Protein AF-A0A258S6P7-F1 (afdb_monomer_lite)

Foldseek 3Di:
DDDDPFPDWDKDKDKDADPVRWIKIKIWIDGRNWIWMWIATSVRQIKIWTWDDDPQWIKIWIAGSVRDIDIDIDGDDD

Radius of gyration: 15.94 Å; chains: 1; bounding box: 35×17×52 Å

Structure (mmCIF, N/CA/C/O backbone):
data_AF-A0A258S6P7-F1
#
_entry.id   AF-A0A258S6P7-F1
#
loop_
_atom_site.group_PDB
_atom_site.id
_atom_site.type_symbol
_atom_site.label_atom_id
_atom_site.label_alt_id
_atom_site.label_comp_id
_atom_site.label_asym_id
_atom_site.label_entity_id
_atom_site.label_seq_id
_atom_site.pdbx_PDB_ins_code
_atom_site.Cartn_x
_atom_site.Cartn_y
_atom_site.Cartn_z
_atom_site.occupancy
_atom_site.B_iso_or_equiv
_atom_site.auth_seq_id
_atom_site.auth_comp_id
_atom_site.auth_asym_id
_atom_site.auth_atom_id
_atom_site.pdbx_PDB_model_num
ATOM 1 N N . MET A 1 1 ? -8.886 -2.555 -35.360 1.00 37.06 1 MET A N 1
ATOM 2 C CA . MET A 1 1 ? -9.254 -1.891 -34.093 1.00 37.06 1 MET A CA 1
ATOM 3 C C . MET A 1 1 ? -8.141 -2.186 -33.098 1.00 37.06 1 MET A C 1
ATOM 5 O O . MET A 1 1 ? -8.066 -3.308 -32.621 1.00 37.06 1 MET A O 1
ATOM 9 N N . LEU A 1 2 ? -7.207 -1.252 -32.888 1.00 42.91 2 LEU A N 1
ATOM 10 C CA . LEU A 1 2 ? -6.207 -1.395 -31.828 1.00 42.91 2 LEU A CA 1
ATOM 11 C C . LEU A 1 2 ? -6.901 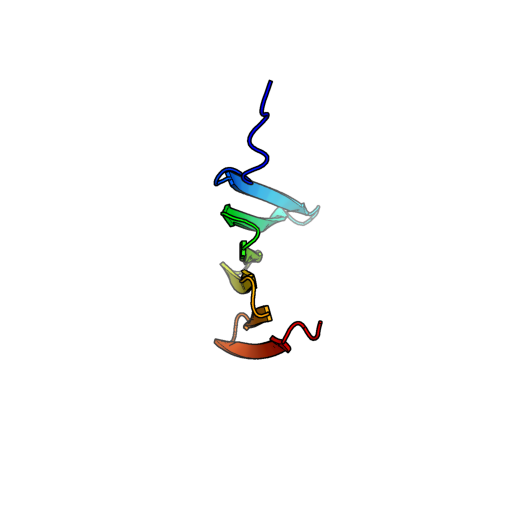-1.077 -30.504 1.00 42.91 2 LEU A C 1
ATOM 13 O O . LEU A 1 2 ? -7.145 0.085 -30.195 1.00 42.91 2 LEU A O 1
ATOM 17 N N . ILE A 1 3 ? -7.277 -2.107 -29.755 1.00 48.31 3 ILE A N 1
ATOM 18 C CA . ILE A 1 3 ? -7.570 -1.948 -28.333 1.00 48.31 3 ILE A CA 1
ATOM 19 C C . ILE A 1 3 ? -6.227 -1.730 -27.633 1.00 48.31 3 ILE A C 1
ATOM 21 O O . ILE A 1 3 ? -5.404 -2.639 -27.569 1.00 48.31 3 ILE A O 1
ATOM 25 N N . SER A 1 4 ? -5.970 -0.506 -27.172 1.00 48.22 4 SER A N 1
ATOM 26 C CA . SER A 1 4 ? -4.908 -0.274 -26.193 1.00 48.22 4 SER A CA 1
ATOM 27 C C . SER A 1 4 ? -5.250 -1.095 -24.938 1.00 48.22 4 SER A C 1
ATOM 29 O O . SER A 1 4 ? -6.359 -1.002 -24.408 1.00 48.22 4 SER A O 1
ATOM 31 N N . LEU A 1 5 ? -4.321 -1.963 -24.527 1.00 54.25 5 LEU A N 1
ATOM 32 C CA . LEU A 1 5 ? -4.385 -2.786 -23.312 1.00 54.25 5 LEU A CA 1
ATOM 33 C C . LEU A 1 5 ? -3.637 -2.121 -22.149 1.00 54.25 5 LEU A C 1
ATOM 35 O O . LEU A 1 5 ? -3.243 -2.798 -21.196 1.00 54.25 5 LEU A O 1
ATOM 39 N N . ASP A 1 6 ? -3.417 -0.809 -22.217 1.00 55.41 6 ASP A N 1
ATOM 40 C CA . ASP A 1 6 ? -2.732 -0.100 -21.148 1.00 55.41 6 ASP A CA 1
ATOM 41 C C . ASP A 1 6 ? -3.589 -0.244 -19.885 1.00 55.41 6 ASP A C 1
ATOM 43 O O . ASP A 1 6 ? -4.768 0.123 -19.857 1.00 55.41 6 ASP A O 1
ATOM 47 N N . ALA A 1 7 ? -3.024 -0.858 -18.842 1.00 61.28 7 ALA A N 1
ATOM 48 C CA . ALA A 1 7 ? -3.706 -1.015 -17.568 1.00 61.28 7 ALA A CA 1
ATOM 49 C C . ALA A 1 7 ? -3.918 0.380 -16.959 1.00 61.28 7 ALA A C 1
ATOM 51 O O . ALA A 1 7 ? -3.018 0.922 -16.316 1.00 61.28 7 ALA A O 1
ATOM 52 N N . GLN A 1 8 ? -5.100 0.950 -17.212 1.00 67.12 8 GLN A N 1
ATOM 53 C CA . GLN A 1 8 ? -5.548 2.250 -16.713 1.00 67.12 8 GLN A CA 1
ATOM 54 C C . GLN A 1 8 ? -5.288 2.375 -15.209 1.00 67.12 8 GLN A C 1
ATOM 56 O O . GLN A 1 8 ? -5.469 1.407 -14.457 1.00 67.12 8 GLN A O 1
ATOM 61 N N . ALA A 1 9 ? -4.898 3.578 -14.779 1.00 78.81 9 ALA A N 1
ATOM 62 C CA . ALA A 1 9 ? -4.762 3.885 -13.367 1.00 78.81 9 ALA A CA 1
ATOM 63 C C . ALA A 1 9 ? -6.097 3.610 -12.655 1.00 78.81 9 ALA A C 1
ATOM 65 O O . ALA A 1 9 ? -7.152 4.097 -13.067 1.00 78.81 9 ALA A O 1
ATOM 66 N N . ARG A 1 10 ? -6.068 2.783 -11.610 1.00 90.00 10 ARG A N 1
ATOM 67 C CA . ARG A 1 10 ? -7.261 2.396 -10.854 1.00 90.00 10 ARG A CA 1
ATOM 68 C C . ARG A 1 10 ? -6.980 2.411 -9.367 1.00 90.00 10 ARG A C 1
ATOM 70 O O . ARG A 1 10 ? -6.080 1.719 -8.892 1.00 90.00 10 ARG A O 1
ATOM 77 N N . GLU A 1 11 ? -7.840 3.111 -8.643 1.00 95.12 11 GLU A N 1
ATOM 78 C CA . GLU A 1 11 ? -7.905 3.082 -7.191 1.00 95.12 11 GLU A CA 1
ATOM 79 C C . GLU A 1 11 ? -9.123 2.277 -6.725 1.00 95.12 11 GLU A C 1
ATOM 81 O O . GLU A 1 11 ? -10.203 2.329 -7.317 1.00 95.12 11 GLU A O 1
ATOM 86 N N . THR A 1 12 ? -8.935 1.472 -5.684 1.00 96.50 12 THR A N 1
ATOM 87 C CA . THR A 1 12 ? -9.997 0.688 -5.051 1.00 96.50 12 THR A CA 1
ATOM 88 C C . THR A 1 12 ? -9.826 0.687 -3.544 1.00 96.50 12 THR A C 1
ATOM 90 O O . THR A 1 12 ? -8.721 0.449 -3.049 1.00 96.50 12 THR A O 1
ATOM 93 N N . SER A 1 13 ? -10.940 0.846 -2.841 1.00 97.25 13 SER A N 1
ATOM 94 C CA . SER A 1 13 ? -11.048 0.737 -1.395 1.00 97.25 13 SER A CA 1
ATOM 95 C C . SER A 1 13 ? -11.907 -0.470 -1.015 1.00 97.25 13 SER A C 1
ATOM 97 O O . SER A 1 13 ? -12.856 -0.826 -1.715 1.00 97.25 13 SER A O 1
ATOM 99 N N . SER A 1 14 ? -11.579 -1.122 0.095 1.00 97.88 14 SER A N 1
ATOM 100 C CA . SER A 1 14 ? -12.429 -2.148 0.701 1.00 97.88 14 SER A CA 1
ATOM 101 C C . SER A 1 14 ? -12.323 -2.084 2.215 1.00 97.88 14 SER A C 1
ATOM 103 O O . SER A 1 14 ? -11.213 -2.010 2.745 1.00 97.88 14 SER A O 1
ATOM 105 N N . THR A 1 15 ? -13.456 -2.193 2.895 1.00 98.31 15 THR A N 1
ATOM 106 C CA . THR A 1 15 ? -13.541 -2.197 4.354 1.00 98.31 15 THR A CA 1
ATOM 107 C C . THR A 1 15 ? -14.267 -3.456 4.801 1.00 98.31 15 THR A C 1
ATOM 109 O O . THR A 1 15 ? -15.276 -3.838 4.212 1.00 98.31 15 THR A O 1
ATOM 112 N N . VAL A 1 16 ? -13.730 -4.117 5.823 1.00 98.25 16 VAL A N 1
ATOM 113 C CA . VAL A 1 16 ? -14.302 -5.329 6.411 1.00 98.25 16 VAL A CA 1
ATOM 114 C C . VAL A 1 16 ? -14.424 -5.120 7.911 1.00 98.25 16 VAL A C 1
ATOM 116 O O . VAL A 1 16 ? -13.434 -4.804 8.571 1.00 98.25 16 VAL A O 1
ATOM 119 N N . THR A 1 17 ? -15.623 -5.332 8.445 1.00 98.00 17 THR A N 1
ATOM 120 C CA . THR A 1 17 ? -15.903 -5.281 9.882 1.00 98.00 17 THR A CA 1
ATOM 121 C C . THR A 1 17 ? -16.217 -6.685 10.383 1.00 98.00 17 THR A C 1
ATOM 123 O O . THR A 1 17 ? -17.070 -7.375 9.826 1.00 98.00 17 THR A O 1
ATOM 126 N N . GLY A 1 18 ? -15.494 -7.126 11.410 1.00 96.56 18 GLY A N 1
ATOM 127 C CA . GLY A 1 18 ? -15.699 -8.424 12.043 1.00 96.56 18 GLY A CA 1
ATOM 128 C C . GLY A 1 18 ? -16.848 -8.418 13.061 1.00 96.56 18 GLY A C 1
ATOM 129 O O . GLY A 1 18 ? -17.330 -7.356 13.453 1.00 96.56 18 GLY A O 1
ATOM 130 N N . PRO A 1 19 ? -17.249 -9.597 13.567 1.00 96.44 19 PRO A N 1
ATOM 131 C CA . PRO A 1 19 ? -18.350 -9.738 14.528 1.00 96.44 19 PRO A CA 1
ATOM 132 C C . PRO A 1 19 ? -18.123 -8.994 15.855 1.00 96.44 19 PRO A C 1
ATOM 134 O O . PRO A 1 19 ? -19.082 -8.611 16.511 1.00 96.44 19 PRO A O 1
ATOM 137 N N . ASN A 1 20 ? -16.866 -8.720 16.217 1.00 95.69 20 ASN A N 1
ATOM 138 C CA . ASN A 1 20 ? -16.510 -7.928 17.400 1.00 95.69 20 ASN A CA 1
ATOM 139 C C . ASN A 1 20 ? -16.481 -6.406 17.124 1.00 95.69 20 ASN A C 1
ATOM 141 O O . ASN A 1 20 ? -15.896 -5.659 17.902 1.00 95.69 20 ASN A O 1
ATOM 145 N N . GLY A 1 21 ? -17.004 -5.940 15.982 1.00 97.12 21 GLY A N 1
ATOM 146 C CA . GLY A 1 21 ? -17.022 -4.523 15.582 1.00 97.12 21 GLY A CA 1
ATOM 147 C C . GLY A 1 21 ? -15.681 -3.959 15.091 1.00 97.12 21 GLY A C 1
ATOM 148 O O . GLY A 1 21 ? -15.614 -2.833 14.604 1.00 97.12 21 GLY A O 1
ATOM 149 N N . GLN A 1 22 ? -14.605 -4.741 15.173 1.00 97.94 22 GLN A N 1
ATOM 150 C CA . GLN A 1 22 ? -13.280 -4.351 14.695 1.00 97.94 22 GLN A CA 1
ATOM 151 C C . GLN A 1 22 ? -13.250 -4.257 13.168 1.00 97.94 22 GLN A C 1
ATOM 153 O O . GLN A 1 22 ? -13.717 -5.162 12.475 1.00 97.94 22 GLN A O 1
ATOM 158 N N . THR A 1 23 ? -12.671 -3.176 12.648 1.00 98.00 23 THR A N 1
ATOM 159 C CA . THR A 1 23 ? -12.687 -2.860 11.217 1.00 98.00 23 THR A CA 1
ATOM 160 C C . THR A 1 23 ? -11.280 -2.832 10.634 1.00 98.00 23 THR A C 1
ATOM 162 O O . THR A 1 23 ? -10.374 -2.243 11.210 1.00 98.00 23 THR A O 1
ATOM 165 N N . THR A 1 24 ? -11.098 -3.447 9.469 1.00 98.31 24 THR A N 1
ATOM 166 C CA . THR A 1 24 ? -9.885 -3.338 8.650 1.00 98.31 24 THR A CA 1
ATOM 167 C C . THR A 1 24 ? -10.229 -2.676 7.329 1.00 98.31 24 THR A C 1
ATOM 169 O O . THR A 1 24 ? -11.232 -3.019 6.702 1.00 98.31 24 THR A O 1
ATOM 172 N N . THR A 1 25 ? -9.380 -1.761 6.876 1.00 98.50 25 THR A N 1
ATOM 173 C CA . THR A 1 25 ? -9.524 -1.114 5.571 1.00 98.50 25 THR A CA 1
ATOM 174 C C . THR A 1 25 ? -8.300 -1.387 4.714 1.00 98.50 25 THR A C 1
ATOM 176 O O . THR A 1 25 ? -7.169 -1.359 5.195 1.00 98.50 25 THR A O 1
ATOM 179 N N . ARG A 1 26 ? -8.520 -1.631 3.424 1.00 98.38 26 ARG A N 1
ATOM 180 C CA . ARG A 1 26 ? -7.473 -1.750 2.414 1.00 98.38 26 ARG A CA 1
ATOM 181 C C . ARG A 1 26 ? -7.715 -0.761 1.287 1.00 98.38 26 ARG A C 1
ATOM 183 O O . ARG A 1 26 ? -8.798 -0.734 0.713 1.00 98.38 26 ARG A O 1
ATOM 190 N N . GLN A 1 27 ? -6.675 -0.017 0.943 1.00 98.31 27 GLN A N 1
ATOM 191 C CA . GLN A 1 27 ? -6.601 0.819 -0.251 1.00 98.31 27 GLN A CA 1
ATOM 192 C C . GLN A 1 27 ? -5.625 0.178 -1.231 1.00 98.31 27 GLN A C 1
ATOM 194 O O . GLN A 1 27 ? -4.615 -0.402 -0.827 1.00 98.31 27 GLN A O 1
ATOM 199 N N . THR A 1 28 ? -5.932 0.202 -2.521 1.00 97.75 28 THR A N 1
ATOM 200 C CA . THR A 1 28 ? -5.042 -0.307 -3.568 1.00 97.75 28 THR A CA 1
ATOM 201 C C . THR A 1 28 ? -5.102 0.607 -4.774 1.00 97.75 28 THR A C 1
ATOM 203 O O . THR A 1 28 ? -6.181 0.872 -5.291 1.00 97.75 28 THR A O 1
ATOM 206 N N . GLN A 1 29 ? -3.931 1.022 -5.234 1.00 96.31 29 GLN A N 1
ATOM 207 C CA . GLN A 1 29 ? -3.718 1.785 -6.448 1.00 96.31 29 GLN A CA 1
ATOM 208 C C . GLN A 1 29 ? -2.915 0.929 -7.420 1.00 96.31 29 GLN A C 1
ATOM 210 O O . GLN A 1 29 ? -1.960 0.242 -7.040 1.00 96.31 29 GLN A O 1
ATOM 215 N N . ARG A 1 30 ? -3.337 0.921 -8.677 1.00 94.50 30 ARG A N 1
ATOM 216 C CA . ARG A 1 30 ? -2.676 0.203 -9.764 1.00 94.50 30 ARG A CA 1
ATOM 217 C C . ARG A 1 30 ? -2.474 1.158 -10.912 1.00 94.50 30 ARG A C 1
ATOM 219 O O . ARG A 1 30 ? -3.420 1.841 -11.273 1.00 94.50 30 ARG A O 1
ATOM 226 N N . GLU A 1 31 ? -1.291 1.149 -11.497 1.00 91.56 31 GLU A N 1
ATOM 227 C CA . GLU A 1 31 ? -0.955 1.991 -12.641 1.00 91.56 31 GLU A CA 1
ATOM 228 C C . GLU A 1 31 ? 0.123 1.289 -13.457 1.00 91.56 31 GLU A C 1
ATOM 230 O O . GLU A 1 31 ? 1.108 0.819 -12.887 1.00 91.56 31 GLU A O 1
ATOM 235 N N . ALA A 1 32 ? -0.089 1.145 -14.770 1.00 88.50 32 ALA A N 1
ATOM 236 C CA . ALA A 1 32 ? 0.881 0.536 -15.687 1.00 88.50 32 ALA A CA 1
ATOM 237 C C . ALA A 1 32 ? 1.434 -0.832 -15.213 1.00 88.50 32 ALA A C 1
ATOM 239 O O . ALA A 1 32 ? 2.588 -1.185 -15.438 1.00 88.50 32 ALA A O 1
ATOM 240 N N . GLY A 1 33 ? 0.612 -1.624 -14.513 1.00 86.12 33 GLY A N 1
ATOM 241 C CA . GLY A 1 33 ? 1.005 -2.920 -13.947 1.00 86.12 33 GLY A CA 1
ATOM 242 C C . GLY A 1 33 ? 1.734 -2.854 -12.596 1.00 86.12 33 GLY A C 1
ATOM 243 O O . GLY A 1 33 ? 1.854 -3.891 -11.933 1.00 86.12 33 GLY A O 1
ATOM 244 N N . SER A 1 34 ? 2.155 -1.679 -12.135 1.00 93.44 34 SER A N 1
ATOM 245 C CA . SER A 1 34 ? 2.620 -1.439 -10.765 1.00 93.44 34 SER A CA 1
ATOM 246 C C . SER A 1 34 ? 1.446 -1.429 -9.780 1.00 93.44 34 SER A C 1
ATOM 248 O O . SER A 1 34 ? 0.288 -1.230 -10.155 1.00 93.44 34 SER A O 1
ATOM 250 N N . VAL A 1 35 ? 1.721 -1.749 -8.513 1.00 96.19 35 VAL A N 1
ATOM 251 C CA . VAL A 1 35 ? 0.701 -1.884 -7.462 1.00 96.19 35 VAL A CA 1
ATOM 252 C C . VAL A 1 35 ? 1.209 -1.288 -6.161 1.00 96.19 35 VAL A C 1
ATOM 254 O O . VAL A 1 35 ? 2.199 -1.772 -5.621 1.00 96.19 35 VAL A O 1
ATOM 257 N N . ASN A 1 36 ? 0.458 -0.346 -5.605 1.00 97.38 36 ASN A N 1
ATOM 258 C CA . ASN A 1 36 ? 0.659 0.175 -4.258 1.00 97.38 36 ASN A CA 1
ATOM 259 C C . ASN A 1 36 ? -0.578 -0.176 -3.432 1.00 97.38 36 ASN A C 1
ATOM 261 O O . ASN A 1 36 ? -1.706 -0.012 -3.896 1.00 97.38 36 ASN A O 1
ATOM 265 N N . SER A 1 37 ? -0.410 -0.712 -2.229 1.00 97.94 37 SER A N 1
ATOM 266 C CA . SER A 1 37 ? -1.547 -0.989 -1.355 1.00 97.94 37 SER A CA 1
ATOM 267 C C . SER A 1 37 ? -1.219 -0.749 0.101 1.00 97.94 37 SER A C 1
ATOM 269 O O . SER A 1 37 ? -0.145 -1.130 0.558 1.00 97.94 37 SER A O 1
ATOM 271 N N . THR A 1 38 ? -2.198 -0.220 0.818 1.00 98.56 38 THR A N 1
ATOM 272 C CA . THR A 1 38 ? -2.128 0.082 2.244 1.00 98.56 38 THR A CA 1
ATOM 273 C C . THR A 1 38 ? -3.235 -0.680 2.948 1.00 98.56 38 THR A C 1
ATOM 275 O O . THR A 1 38 ? -4.374 -0.681 2.480 1.00 98.56 38 THR A O 1
ATOM 278 N N . VAL A 1 39 ? -2.911 -1.347 4.050 1.00 98.50 39 VAL A N 1
ATOM 279 C CA . VAL A 1 39 ? -3.880 -2.005 4.929 1.00 98.50 39 VAL A CA 1
ATOM 280 C C . VAL A 1 39 ? -3.772 -1.366 6.300 1.00 98.50 39 VAL A C 1
ATOM 282 O O . VAL A 1 39 ? -2.695 -1.387 6.887 1.00 98.50 39 VAL A O 1
ATOM 285 N N . THR A 1 40 ? -4.880 -0.845 6.809 1.00 98.50 40 THR A N 1
ATOM 286 C CA . THR A 1 40 ? -4.990 -0.275 8.153 1.00 98.50 40 THR A CA 1
ATOM 287 C C . THR A 1 40 ? -5.891 -1.173 8.986 1.00 98.50 40 THR A C 1
ATOM 289 O O . THR A 1 40 ? -7.042 -1.425 8.613 1.00 98.50 40 THR A O 1
ATOM 292 N N . GLY A 1 41 ? -5.342 -1.698 10.079 1.00 97.69 41 GLY A N 1
ATOM 293 C CA . GLY A 1 41 ? -6.058 -2.544 11.024 1.00 97.69 41 GLY A CA 1
ATOM 294 C C . GLY A 1 41 ? -6.917 -1.748 12.014 1.00 97.69 41 GLY A C 1
ATOM 295 O O . GLY A 1 41 ? -6.879 -0.516 12.016 1.00 97.69 41 GLY A O 1
ATOM 296 N N . PRO A 1 42 ? -7.654 -2.451 12.890 1.00 96.94 42 PRO A N 1
ATOM 297 C CA . PRO A 1 42 ? -8.583 -1.841 13.845 1.00 96.94 42 PRO A CA 1
ATOM 298 C C . PRO A 1 42 ? -7.925 -0.844 14.804 1.00 96.94 42 PRO A C 1
ATOM 300 O O . PRO A 1 42 ? -8.527 0.169 15.138 1.00 96.94 42 PRO A O 1
ATOM 303 N N . ASP A 1 43 ? -6.670 -1.095 15.181 1.00 95.38 43 ASP A N 1
ATOM 304 C CA . ASP A 1 43 ? -5.894 -0.232 16.080 1.00 95.38 43 ASP A CA 1
ATOM 305 C C . ASP A 1 43 ? -5.191 0.929 15.345 1.00 95.38 43 ASP A C 1
ATOM 307 O O . ASP A 1 43 ? -4.289 1.563 15.886 1.00 95.38 43 ASP A O 1
ATOM 311 N N . GLY A 1 44 ? -5.515 1.167 14.069 1.00 96.56 44 GLY A N 1
ATOM 312 C CA . GLY A 1 44 ? -4.876 2.191 13.228 1.00 96.56 44 GLY A CA 1
ATOM 313 C C . GLY A 1 44 ? -3.486 1.811 12.697 1.00 96.56 44 GLY A C 1
ATOM 314 O O . GLY A 1 44 ? -2.944 2.482 11.815 1.00 96.56 44 GLY A O 1
ATOM 315 N N . ASN A 1 45 ? -2.920 0.700 13.170 1.00 97.50 45 ASN A N 1
ATOM 316 C CA . ASN A 1 45 ? -1.663 0.152 12.671 1.00 97.50 45 ASN A CA 1
ATOM 317 C C . ASN A 1 45 ? -1.757 -0.161 11.175 1.00 97.50 45 ASN A C 1
ATOM 319 O 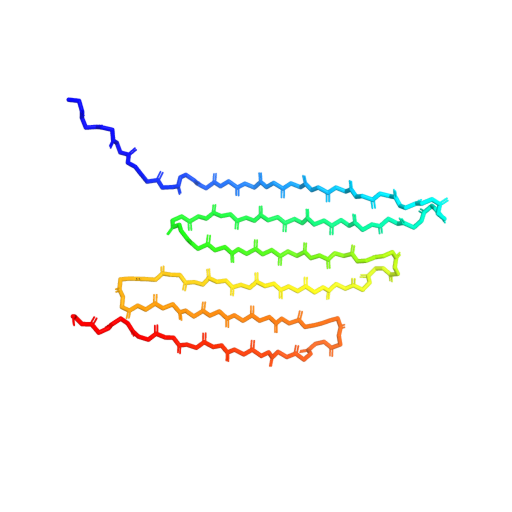O . ASN A 1 45 ? -2.710 -0.794 10.717 1.00 97.50 45 ASN A O 1
ATOM 323 N N . THR A 1 46 ? -0.751 0.270 10.417 1.00 98.12 46 THR A N 1
ATOM 324 C CA . THR A 1 46 ? -0.795 0.241 8.955 1.00 98.12 46 THR A CA 1
ATOM 325 C C . THR A 1 46 ? 0.378 -0.531 8.362 1.00 98.12 46 THR A C 1
ATOM 327 O O . THR A 1 46 ? 1.514 -0.334 8.765 1.00 98.12 46 THR A O 1
ATOM 330 N N . ALA A 1 47 ? 0.116 -1.376 7.368 1.00 98.56 47 ALA A N 1
ATOM 331 C CA . ALA A 1 47 ? 1.139 -2.012 6.544 1.00 98.56 47 ALA A CA 1
ATOM 332 C C . ALA A 1 47 ? 0.996 -1.566 5.088 1.00 98.56 47 ALA A C 1
ATOM 334 O O . ALA A 1 47 ? -0.121 -1.389 4.592 1.00 98.56 47 ALA A O 1
ATOM 335 N N . THR A 1 48 ? 2.115 -1.425 4.384 1.00 98.62 48 THR A N 1
ATOM 336 C CA . THR A 1 48 ? 2.134 -1.043 2.970 1.00 98.62 48 THR A CA 1
ATOM 337 C C . THR A 1 48 ? 2.849 -2.090 2.132 1.00 98.62 48 THR A C 1
ATOM 339 O O . THR A 1 48 ? 3.749 -2.795 2.588 1.00 98.62 48 THR A O 1
ATOM 342 N N . ARG A 1 49 ? 2.427 -2.210 0.877 1.00 98.38 49 ARG A N 1
ATOM 343 C CA . ARG A 1 49 ? 3.095 -3.007 -0.145 1.00 98.38 49 ARG A CA 1
ATOM 344 C C . ARG A 1 49 ? 3.219 -2.173 -1.402 1.00 98.38 49 ARG A C 1
ATOM 346 O O . ARG A 1 49 ? 2.197 -1.738 -1.925 1.00 98.38 49 ARG A O 1
ATOM 353 N N . ASN A 1 50 ? 4.435 -2.056 -1.914 1.00 98.19 50 ASN A N 1
ATOM 354 C CA . ASN A 1 50 ? 4.721 -1.401 -3.182 1.00 98.19 50 ASN A CA 1
ATOM 355 C C . ASN A 1 50 ? 5.331 -2.422 -4.136 1.00 98.19 50 ASN A C 1
ATOM 357 O O . ASN A 1 50 ? 6.190 -3.216 -3.753 1.00 98.19 50 ASN A O 1
ATOM 361 N N . VAL A 1 51 ? 4.852 -2.441 -5.370 1.00 97.81 51 VAL A N 1
ATOM 362 C CA . VAL A 1 51 ? 5.363 -3.293 -6.437 1.00 97.81 51 VAL A CA 1
ATOM 363 C C . VAL A 1 51 ? 5.546 -2.424 -7.660 1.00 97.81 51 VAL A C 1
ATOM 365 O O . VAL A 1 51 ? 4.556 -1.997 -8.253 1.00 97.81 51 VAL A O 1
ATOM 368 N N . ASN A 1 52 ? 6.797 -2.211 -8.043 1.00 95.88 52 ASN A N 1
ATOM 369 C CA . ASN A 1 52 ? 7.149 -1.525 -9.269 1.00 95.88 52 ASN A CA 1
ATOM 370 C C . ASN A 1 52 ? 7.522 -2.554 -10.337 1.00 95.88 52 ASN A C 1
ATOM 372 O O . ASN A 1 52 ? 8.352 -3.435 -10.096 1.00 95.88 52 ASN A O 1
ATOM 376 N N . ARG A 1 53 ? 6.885 -2.474 -11.503 1.00 93.69 53 ARG A N 1
ATOM 377 C CA . ARG A 1 53 ? 7.189 -3.340 -12.645 1.00 93.69 53 ARG A CA 1
ATOM 378 C C . ARG A 1 53 ? 7.719 -2.495 -13.781 1.00 93.69 53 ARG A C 1
ATOM 380 O O . ARG A 1 53 ? 7.062 -1.554 -14.208 1.00 93.69 53 ARG A O 1
ATOM 387 N N . THR A 1 54 ? 8.864 -2.898 -14.307 1.00 91.00 54 THR A N 1
ATOM 388 C CA . THR A 1 54 ? 9.462 -2.286 -15.491 1.00 91.00 54 THR A CA 1
ATOM 389 C C . THR A 1 54 ? 9.691 -3.351 -16.562 1.00 91.00 54 THR A C 1
ATOM 391 O O . THR A 1 54 ? 9.306 -4.519 -16.396 1.00 91.00 54 THR A O 1
ATOM 394 N N . ALA A 1 55 ? 10.273 -2.962 -17.694 1.00 91.31 55 ALA A N 1
ATOM 395 C CA . ALA A 1 55 ? 10.671 -3.921 -18.718 1.00 91.31 55 ALA A CA 1
ATOM 396 C C . ALA A 1 55 ? 11.821 -4.818 -18.226 1.00 91.31 55 ALA A C 1
ATOM 398 O O . ALA A 1 55 ? 11.853 -6.003 -18.553 1.00 91.31 55 ALA A O 1
ATOM 399 N N . GLU A 1 56 ? 12.705 -4.273 -17.391 1.00 93.00 56 GLU A N 1
ATOM 400 C CA . GLU A 1 56 ? 13.936 -4.897 -16.901 1.00 93.00 56 GLU A CA 1
ATOM 401 C C . GLU A 1 56 ? 13.688 -5.852 -15.731 1.00 93.00 56 GLU A C 1
ATOM 403 O O . GLU A 1 56 ? 14.488 -6.753 -15.487 1.00 93.00 56 GLU A O 1
ATOM 408 N N . GLY A 1 57 ? 12.598 -5.675 -14.979 1.00 94.75 57 GLY A N 1
ATOM 409 C CA . GLY A 1 57 ? 12.436 -6.405 -13.729 1.00 94.75 57 GLY A CA 1
ATOM 410 C C . GLY A 1 57 ? 11.188 -6.085 -12.922 1.00 94.75 57 GLY A C 1
ATOM 411 O O . GLY A 1 57 ? 10.186 -5.539 -13.394 1.00 94.75 57 GLY A O 1
ATOM 412 N N . THR A 1 58 ? 11.217 -6.520 -11.670 1.00 96.38 58 THR A N 1
ATOM 413 C CA . THR A 1 58 ? 10.203 -6.212 -10.668 1.00 96.38 58 THR A CA 1
ATOM 414 C C . THR A 1 58 ? 10.859 -6.032 -9.313 1.00 96.38 58 THR A C 1
ATOM 416 O O . THR A 1 58 ? 11.506 -6.950 -8.807 1.00 96.38 58 THR A O 1
ATOM 419 N N . ASP A 1 59 ? 10.586 -4.887 -8.702 1.00 97.62 59 ASP A N 1
ATOM 420 C CA . ASP A 1 59 ? 10.908 -4.597 -7.313 1.00 97.62 59 ASP A CA 1
ATOM 421 C C . ASP A 1 59 ? 9.628 -4.633 -6.491 1.00 97.62 59 ASP A C 1
ATOM 423 O O . ASP A 1 59 ? 8.609 -4.043 -6.856 1.00 97.62 59 ASP A O 1
ATOM 427 N N . ALA A 1 60 ? 9.657 -5.351 -5.376 1.00 98.00 60 ALA A N 1
ATOM 428 C CA . ALA A 1 60 ? 8.546 -5.410 -4.445 1.00 98.00 60 ALA A CA 1
ATOM 429 C C . ALA A 1 60 ? 9.043 -5.195 -3.022 1.00 98.00 60 ALA A C 1
ATOM 431 O O . ALA A 1 60 ? 9.937 -5.908 -2.568 1.00 98.00 60 ALA A O 1
ATOM 432 N N . SER A 1 61 ? 8.415 -4.273 -2.302 1.00 98.50 61 SER A N 1
ATOM 433 C CA . SER A 1 61 ? 8.655 -4.050 -0.882 1.00 98.50 61 SER A CA 1
ATOM 434 C C . SER A 1 61 ? 7.371 -4.188 -0.077 1.00 98.50 61 SER A C 1
ATOM 436 O O . SER A 1 61 ? 6.261 -3.950 -0.567 1.00 98.50 61 SER A O 1
ATOM 438 N N . VAL A 1 62 ? 7.528 -4.619 1.170 1.00 98.56 62 VAL A N 1
ATOM 439 C CA . VAL A 1 62 ? 6.475 -4.619 2.184 1.00 98.56 62 VAL A CA 1
ATOM 440 C C . VAL A 1 62 ? 7.035 -3.945 3.424 1.00 98.56 62 VAL A C 1
ATOM 442 O O . VAL A 1 62 ? 8.089 -4.355 3.909 1.00 98.56 62 VAL A O 1
ATOM 445 N N . THR A 1 63 ? 6.317 -2.949 3.934 1.00 98.69 63 THR A N 1
ATOM 446 C CA . THR A 1 63 ? 6.626 -2.276 5.196 1.00 98.69 63 THR A CA 1
ATOM 447 C C . THR A 1 63 ? 5.539 -2.609 6.208 1.00 98.69 63 THR A C 1
ATOM 449 O O . THR A 1 63 ? 4.350 -2.402 5.953 1.00 98.69 63 THR A O 1
ATOM 452 N N . GLY A 1 64 ? 5.942 -3.174 7.343 1.00 98.12 64 GLY A N 1
ATOM 453 C CA . GLY A 1 64 ? 5.041 -3.502 8.442 1.00 98.12 64 GLY A CA 1
ATOM 454 C C . GLY A 1 64 ? 4.673 -2.283 9.300 1.00 98.12 64 GLY A C 1
ATOM 455 O O . GLY A 1 64 ? 5.300 -1.230 9.189 1.00 98.12 64 GLY A O 1
ATOM 456 N N . PRO A 1 65 ? 3.707 -2.435 10.221 1.00 97.00 65 PRO A N 1
ATOM 457 C CA . PRO A 1 65 ? 3.250 -1.357 11.107 1.00 97.00 65 PRO A CA 1
ATOM 458 C C . PRO A 1 65 ? 4.305 -0.842 12.085 1.00 97.00 65 PRO A C 1
ATOM 460 O O . PRO A 1 65 ? 4.177 0.252 12.617 1.00 97.00 65 PRO A O 1
ATOM 463 N N . ASN A 1 66 ? 5.374 -1.602 12.295 1.00 95.88 66 ASN A N 1
ATOM 464 C CA . ASN A 1 66 ? 6.538 -1.203 13.081 1.00 95.88 66 ASN A CA 1
ATOM 465 C C . ASN A 1 66 ? 7.651 -0.555 12.230 1.00 95.88 66 ASN A C 1
ATOM 467 O O . ASN A 1 66 ? 8.770 -0.396 12.710 1.00 95.88 66 ASN A O 1
ATOM 471 N N . GLY A 1 67 ? 7.378 -0.242 10.960 1.00 96.75 67 GLY A N 1
ATOM 472 C CA . GLY A 1 67 ? 8.323 0.388 10.035 1.00 96.75 67 GLY A CA 1
ATOM 473 C C . GLY A 1 67 ? 9.365 -0.555 9.422 1.00 96.75 67 GLY A C 1
ATOM 474 O O . GLY A 1 67 ? 10.125 -0.137 8.548 1.00 96.75 67 GLY A O 1
ATOM 475 N N . GLN A 1 68 ? 9.408 -1.831 9.821 1.00 98.19 68 GLN A N 1
ATOM 476 C CA . GLN A 1 68 ? 10.350 -2.791 9.242 1.00 98.19 68 GLN A CA 1
ATOM 477 C C . GLN A 1 68 ? 9.981 -3.093 7.792 1.00 98.19 68 GLN A C 1
ATOM 479 O O . GLN A 1 68 ? 8.820 -3.369 7.484 1.00 98.19 68 GLN A O 1
ATOM 484 N N . THR A 1 69 ? 10.978 -3.053 6.908 1.00 98.50 69 THR A N 1
ATOM 485 C CA . THR A 1 69 ? 10.789 -3.228 5.466 1.00 98.50 69 THR A CA 1
ATOM 486 C C . THR A 1 69 ? 11.564 -4.434 4.958 1.00 98.50 69 THR A C 1
ATOM 488 O O . THR A 1 69 ? 12.742 -4.596 5.262 1.00 98.50 69 THR A O 1
ATOM 491 N N . THR A 1 70 ? 10.904 -5.273 4.161 1.00 98.50 70 THR A N 1
ATOM 492 C CA . THR A 1 70 ? 11.547 -6.338 3.379 1.00 98.50 70 THR A CA 1
ATOM 493 C C . THR A 1 70 ? 11.353 -6.056 1.899 1.00 98.50 70 THR A C 1
ATOM 495 O O . THR A 1 70 ? 10.239 -5.750 1.469 1.00 98.50 70 THR 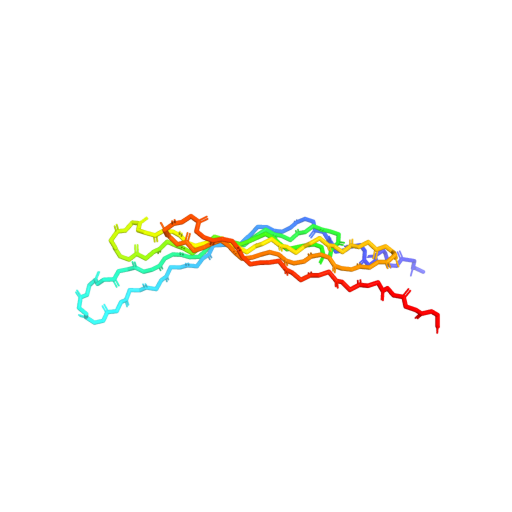A O 1
ATOM 498 N N . THR A 1 71 ? 12.424 -6.206 1.122 1.00 98.44 71 THR A N 1
ATOM 499 C CA . THR A 1 71 ? 12.432 -5.954 -0.321 1.00 98.44 71 THR A CA 1
ATOM 500 C C . THR A 1 71 ? 12.894 -7.191 -1.074 1.00 98.44 71 THR A C 1
ATOM 502 O O . THR A 1 71 ? 13.786 -7.911 -0.628 1.00 98.44 71 THR A O 1
ATOM 505 N N . ARG A 1 72 ? 12.285 -7.428 -2.234 1.00 98.00 72 ARG A N 1
ATOM 506 C CA . ARG A 1 72 ? 12.707 -8.429 -3.208 1.00 98.00 72 ARG A CA 1
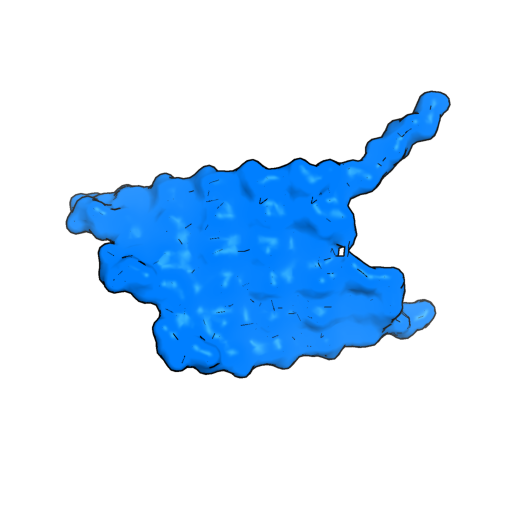ATOM 507 C C . ARG A 1 72 ? 12.788 -7.791 -4.587 1.00 98.00 72 ARG A C 1
ATOM 509 O O . ARG A 1 72 ? 11.789 -7.254 -5.064 1.00 98.00 72 ARG A O 1
ATOM 516 N N . SER A 1 73 ? 13.929 -7.976 -5.234 1.00 97.81 73 SER A N 1
ATOM 517 C CA . SER A 1 73 ? 14.204 -7.528 -6.597 1.00 97.81 73 SER A CA 1
ATOM 518 C C . SER A 1 73 ? 14.426 -8.735 -7.496 1.00 97.81 73 SER A C 1
ATOM 520 O O . SER A 1 73 ? 15.133 -9.671 -7.118 1.00 97.81 73 SER A O 1
ATOM 522 N N . VAL A 1 74 ? 13.793 -8.740 -8.665 1.00 97.19 74 VAL A N 1
ATOM 523 C CA . VAL A 1 74 ? 13.954 -9.788 -9.679 1.00 97.19 74 VAL A CA 1
ATOM 524 C C . VAL A 1 74 ? 14.192 -9.125 -11.026 1.00 97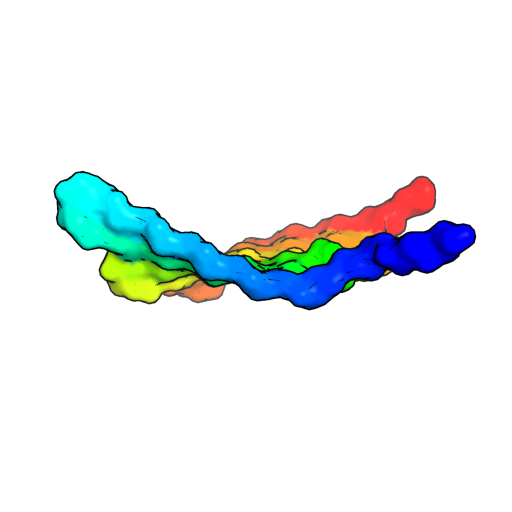.19 74 VAL A C 1
ATOM 526 O O . VAL A 1 74 ? 13.338 -8.383 -11.508 1.00 97.19 74 VAL A O 1
ATOM 529 N N . THR A 1 75 ? 15.325 -9.428 -11.651 1.00 97.06 75 THR A N 1
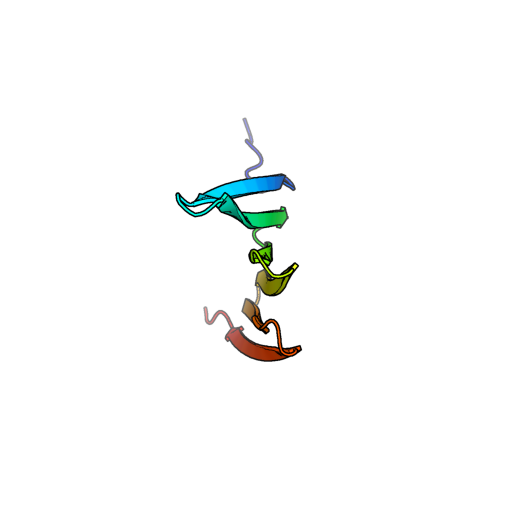ATOM 530 C CA . THR A 1 75 ? 15.633 -9.009 -13.023 1.00 97.06 75 THR A CA 1
ATOM 531 C C . THR A 1 75 ? 15.036 -10.006 -14.009 1.00 97.06 75 THR A C 1
ATOM 533 O O . THR A 1 75 ? 15.118 -11.217 -13.796 1.00 97.06 75 THR A O 1
ATOM 536 N N . ARG A 1 76 ? 14.440 -9.518 -15.098 1.00 92.31 76 ARG A N 1
ATOM 537 C CA . ARG A 1 76 ? 14.010 -10.373 -16.206 1.00 92.31 76 ARG A CA 1
ATOM 538 C C . ARG A 1 76 ? 15.233 -10.788 -17.007 1.00 92.31 76 ARG A C 1
ATOM 540 O O . ARG A 1 76 ? 15.969 -9.949 -17.515 1.00 92.31 76 ARG A O 1
ATOM 547 N N . THR A 1 77 ? 15.451 -12.090 -17.093 1.00 84.06 77 THR A N 1
ATOM 548 C CA . THR A 1 77 ? 16.421 -12.681 -18.016 1.00 84.06 77 THR A CA 1
ATOM 549 C C . THR A 1 77 ? 15.678 -13.043 -19.312 1.00 84.06 77 THR A C 1
ATOM 551 O O . THR A 1 77 ? 14.525 -13.467 -19.200 1.00 84.06 77 THR A O 1
ATOM 554 N N . PRO A 1 78 ? 16.267 -12.813 -20.504 1.00 73.38 78 PRO A N 1
ATOM 555 C CA . PRO A 1 78 ? 15.662 -13.177 -21.789 1.00 73.38 78 PRO A CA 1
ATOM 556 C C . PRO A 1 78 ? 15.300 -14.659 -21.906 1.00 73.38 78 PRO A C 1
ATOM 558 O O . PRO A 1 78 ? 16.027 -15.489 -21.312 1.00 73.38 78 PRO A O 1
#

Sequence (78 aa):
MLISLDAQARETSSTVTGPNGQTTTRQTQREAGSVNSTVTGPDGNTATRNVNRTAEGTDASVTGPNGQTTTRSVTRTP

Secondary structure (DSSP, 8-state):
---------EEEEEEEE-TTS-EEEEEEEEETTEEEEEEE-TTS-EEEEEEEE-SSEEEEEEE-TTS-EEEEEEEPP-

pLDDT: mean 91.25, std 14.3, range [37.06, 98.69]